Protein AF-A0A4R1BKF0-F1 (afdb_monomer)

Mean predicted aligned error: 9.78 Å

Organism: NCBI:txid2502780

Foldseek 3Di:
DDDDDDDDDDDDPVPVVPDDDDDDPPPPDDLVNQPLLVLLVVLLVVLLVLLVPDDPPCSVPLSVQLNVLSVLLNVLCVVLVPDPALVSVLVSLVSSVVSLVSNLVSLVVCVVVVSDDPVVSVVSVVSSVVSVVSSVVVSVVSVVVNVVVD

Radius of gyration: 23.96 Å; Cα contacts (8 Å, |Δi|>4): 121; chains: 1; bounding box: 62×72×43 Å

Structure (mmCIF, N/CA/C/O backbone):
data_AF-A0A4R1BKF0-F1
#
_entry.id   AF-A0A4R1BKF0-F1
#
loop_
_atom_site.group_PDB
_atom_site.id
_atom_site.type_symbol
_atom_site.label_atom_id
_atom_site.label_alt_id
_atom_site.label_comp_id
_atom_site.label_asym_id
_atom_site.label_entity_id
_atom_site.label_seq_id
_atom_site.pdbx_PDB_ins_code
_atom_site.Cartn_x
_atom_site.Cartn_y
_atom_site.Cartn_z
_atom_site.occupancy
_atom_site.B_iso_or_equiv
_atom_site.auth_seq_id
_atom_site.auth_comp_id
_atom_site.auth_asym_id
_atom_site.auth_atom_id
_atom_site.pdbx_PDB_model_num
ATOM 1 N N . MET A 1 1 ? -42.529 -64.478 13.778 1.00 38.88 1 MET A N 1
ATOM 2 C CA . MET A 1 1 ? -42.370 -63.490 12.685 1.00 38.88 1 MET A CA 1
ATOM 3 C C . MET A 1 1 ? -42.690 -62.120 13.276 1.00 38.88 1 MET A C 1
ATOM 5 O O . MET A 1 1 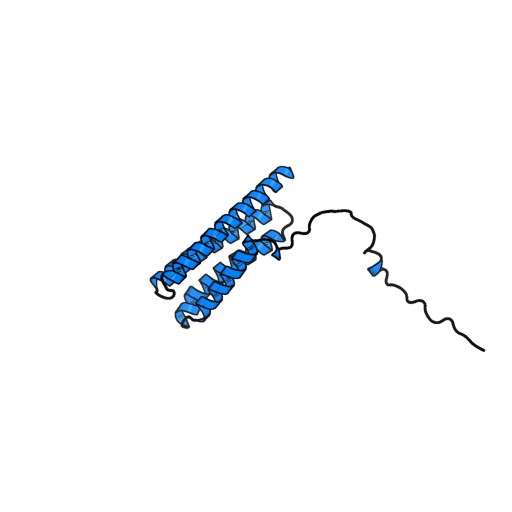? -43.849 -61.842 13.503 1.00 38.88 1 MET A O 1
ATOM 9 N N . GLY A 1 2 ? -41.762 -61.289 13.741 1.00 41.31 2 GLY A N 1
ATOM 10 C CA . GLY A 1 2 ? -40.445 -60.979 13.199 1.00 41.31 2 GLY A CA 1
ATOM 11 C C . GLY A 1 2 ? -40.517 -59.634 12.475 1.00 41.31 2 GLY A C 1
ATOM 12 O O . GLY A 1 2 ? -40.564 -59.639 11.253 1.00 41.31 2 GLY A O 1
ATOM 13 N N . LYS A 1 3 ? -40.553 -58.514 13.216 1.00 42.59 3 LYS A N 1
ATOM 14 C CA . LYS A 1 3 ? -40.114 -57.193 12.733 1.00 42.59 3 LYS A CA 1
ATOM 15 C C . LYS A 1 3 ? -39.468 -56.417 13.882 1.00 42.59 3 LYS A C 1
ATOM 17 O O . LYS A 1 3 ? -40.121 -55.988 14.825 1.00 42.59 3 LYS A O 1
ATOM 22 N N . THR A 1 4 ? -38.153 -56.333 13.783 1.00 40.44 4 THR A N 1
ATOM 23 C CA . THR A 1 4 ? -37.202 -55.663 14.663 1.00 40.44 4 THR A CA 1
ATOM 24 C C . THR A 1 4 ? -37.310 -54.145 14.483 1.00 40.44 4 THR A C 1
ATOM 26 O O . THR A 1 4 ? -37.294 -53.668 13.350 1.00 40.44 4 THR A O 1
ATOM 29 N N . LEU A 1 5 ? -37.391 -53.383 15.581 1.00 39.56 5 LEU A N 1
ATOM 30 C CA . LEU A 1 5 ? -37.137 -51.938 15.577 1.00 39.56 5 LEU A CA 1
ATOM 31 C C . LEU A 1 5 ? -35.664 -51.708 15.200 1.00 39.56 5 LEU A C 1
ATOM 33 O O . LEU A 1 5 ? -34.771 -52.056 15.971 1.00 39.56 5 LEU A O 1
ATOM 37 N N . GLN A 1 6 ? -35.403 -51.117 14.034 1.00 42.84 6 GLN A N 1
ATOM 38 C CA . GLN A 1 6 ? -34.079 -50.619 13.662 1.00 42.84 6 GLN A CA 1
ATOM 39 C C . GLN A 1 6 ? -34.011 -49.093 13.824 1.00 42.84 6 GLN A C 1
ATOM 41 O O . GLN A 1 6 ? -34.701 -48.340 13.148 1.00 42.84 6 GLN A O 1
ATOM 46 N N . SER A 1 7 ? -33.160 -48.701 14.777 1.00 38.22 7 SER A N 1
ATOM 47 C CA . SER A 1 7 ? -32.356 -47.475 14.884 1.00 38.22 7 SER A CA 1
ATOM 48 C C . SER A 1 7 ? -33.004 -46.115 14.581 1.00 38.22 7 SER A C 1
ATOM 50 O O . SER A 1 7 ? -32.929 -45.600 13.467 1.00 38.22 7 SER A O 1
ATOM 52 N N . MET A 1 8 ? -33.448 -45.434 15.642 1.00 35.38 8 MET A N 1
ATOM 53 C CA . MET A 1 8 ? -33.380 -43.973 15.707 1.00 35.38 8 MET A CA 1
ATOM 54 C C . MET A 1 8 ? -31.906 -43.557 15.822 1.00 35.38 8 MET A C 1
ATOM 56 O O . MET A 1 8 ? -31.235 -43.875 16.807 1.00 35.38 8 MET A O 1
ATOM 60 N N . GLY A 1 9 ? -31.388 -42.884 14.795 1.00 41.16 9 GLY A N 1
ATOM 61 C CA . GLY A 1 9 ? -30.050 -42.304 14.810 1.00 41.16 9 GLY A CA 1
ATOM 62 C C . GLY A 1 9 ? -29.915 -41.287 15.944 1.00 41.16 9 GLY A C 1
ATOM 63 O O . GLY A 1 9 ? -30.704 -40.351 16.053 1.00 41.16 9 GLY A O 1
ATOM 64 N N . LYS A 1 10 ? -28.911 -41.479 16.802 1.00 51.56 10 LYS A N 1
ATOM 65 C CA . LYS A 1 10 ? -28.503 -40.501 17.813 1.00 51.56 10 LYS A CA 1
ATOM 66 C C . LYS A 1 10 ? -27.975 -39.262 17.090 1.00 51.56 10 LYS A C 1
ATOM 68 O O . LYS A 1 10 ? -26.898 -39.312 16.505 1.00 51.56 10 LYS A O 1
ATOM 73 N N . ILE A 1 11 ? -28.720 -38.162 17.134 1.00 55.34 11 ILE A N 1
ATOM 74 C CA . ILE A 1 11 ? -28.202 -36.850 16.734 1.00 55.34 11 ILE A CA 1
ATOM 75 C C . ILE A 1 11 ? -27.109 -36.478 17.754 1.00 55.34 11 ILE A C 1
ATOM 77 O O . ILE A 1 11 ? -27.389 -36.484 18.956 1.00 55.34 11 ILE A O 1
ATOM 81 N N . PRO A 1 12 ? -25.861 -36.208 17.335 1.00 44.78 12 PRO A N 1
ATOM 82 C CA . PRO A 1 12 ? -2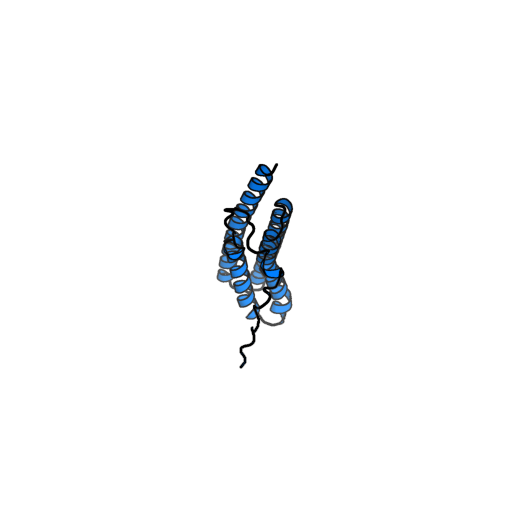4.801 -35.813 18.256 1.00 44.78 12 PRO A CA 1
ATOM 83 C C . PRO A 1 12 ? -25.165 -34.506 18.972 1.00 44.78 12 PRO A C 1
ATOM 85 O O . PRO A 1 12 ? -25.581 -33.544 18.327 1.00 44.78 12 PRO A O 1
ATOM 88 N N . TRP A 1 13 ? -24.937 -34.436 20.288 1.00 40.44 13 TRP A N 1
ATOM 89 C CA . TRP A 1 13 ? -25.144 -33.228 21.109 1.00 40.44 13 TRP A CA 1
ATOM 90 C C . TRP A 1 13 ? -24.385 -31.992 20.591 1.00 40.44 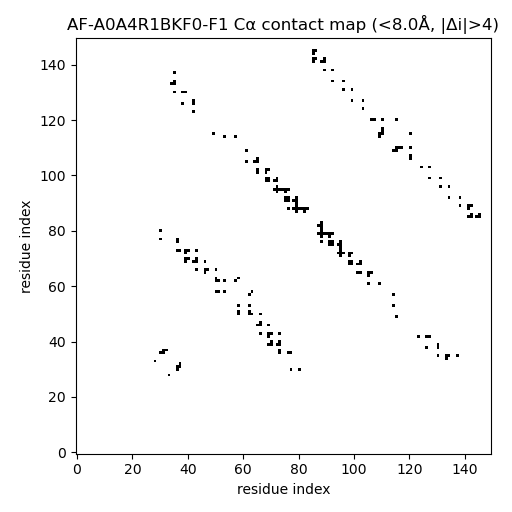13 TRP A C 1
ATOM 92 O O . TRP A 1 13 ? -24.735 -30.867 20.936 1.00 40.44 13 TRP A O 1
ATOM 102 N N . ILE A 1 14 ? -23.408 -32.182 19.698 1.00 44.25 14 ILE A N 1
ATOM 103 C CA . ILE A 1 14 ? -22.678 -31.100 19.030 1.00 44.25 14 ILE A CA 1
ATOM 104 C C . ILE A 1 14 ? -23.563 -30.256 18.088 1.00 44.25 14 ILE A C 1
ATOM 106 O O . ILE A 1 14 ? -23.199 -29.131 17.767 1.00 44.25 14 ILE A O 1
ATOM 110 N N . PHE A 1 15 ? -24.745 -30.745 17.690 1.00 43.97 15 PHE A N 1
ATOM 111 C CA . PHE A 1 15 ? -25.682 -30.010 16.826 1.00 43.97 15 PHE A CA 1
ATOM 112 C C . PHE A 1 15 ? -26.782 -29.242 17.583 1.00 43.97 15 PHE A C 1
ATOM 114 O O . PHE A 1 15 ? -27.543 -28.505 16.957 1.00 43.97 15 PHE A O 1
ATOM 121 N N . LEU A 1 16 ? -26.862 -29.349 18.917 1.00 37.38 16 LEU A N 1
ATOM 122 C CA . LEU A 1 16 ? -27.892 -28.662 19.718 1.00 37.38 16 LEU A CA 1
ATOM 123 C C . LEU A 1 16 ? -27.477 -27.250 20.189 1.00 37.38 16 LEU A C 1
ATOM 125 O O . LEU A 1 16 ? -28.281 -26.543 20.787 1.00 37.38 16 LEU A O 1
ATOM 129 N N . LEU A 1 17 ? -26.257 -26.797 19.879 1.00 36.97 17 LEU A N 1
ATOM 130 C CA . LEU A 1 17 ? -25.787 -25.435 20.190 1.00 36.97 17 LEU A CA 1
ATOM 131 C C . LEU A 1 17 ? -25.965 -24.428 19.041 1.00 36.97 17 LEU A C 1
ATOM 133 O O . LEU A 1 17 ? -25.643 -23.258 19.203 1.00 36.97 17 LEU A O 1
ATOM 137 N N . ALA A 1 18 ? -26.525 -24.840 17.900 1.00 41.09 18 ALA A N 1
ATOM 138 C CA . ALA A 1 18 ? -26.771 -23.941 16.766 1.00 41.09 18 ALA A CA 1
ATOM 139 C C . ALA A 1 18 ? -28.155 -23.255 16.796 1.00 41.09 18 ALA A C 1
ATOM 141 O O . ALA A 1 18 ? -28.548 -22.617 15.820 1.00 41.09 18 ALA A O 1
ATOM 142 N N . LYS A 1 19 ? -28.938 -23.402 17.875 1.00 44.69 19 LYS A N 1
ATOM 143 C CA . LYS A 1 19 ? -30.311 -22.871 17.917 1.00 44.69 19 LYS A CA 1
ATOM 144 C C . LYS A 1 19 ? -30.770 -22.422 19.306 1.00 44.69 19 LYS A C 1
ATOM 146 O O . LYS A 1 19 ? -31.848 -22.791 19.754 1.00 44.69 19 LYS A O 1
ATOM 151 N N . ILE A 1 20 ? -29.970 -21.594 19.973 1.00 38.28 20 ILE A N 1
ATOM 152 C CA . ILE A 1 20 ? -30.436 -20.710 21.053 1.00 38.28 20 ILE A CA 1
ATOM 153 C C . ILE A 1 20 ? -29.811 -19.341 20.783 1.00 38.28 20 ILE A C 1
ATOM 155 O O . ILE A 1 20 ? -28.628 -19.244 20.480 1.00 38.28 20 ILE A O 1
ATOM 159 N N . GLY A 1 21 ? -30.662 -18.320 20.738 1.00 38.16 21 GLY A N 1
ATOM 160 C CA . GLY A 1 21 ? -30.428 -17.108 19.969 1.00 38.16 21 GLY A CA 1
ATOM 161 C C . GLY A 1 21 ? -29.337 -16.173 20.479 1.00 38.16 21 GLY A C 1
ATOM 162 O O . GLY A 1 21 ? -29.070 -16.071 21.671 1.00 38.16 21 GLY A O 1
ATOM 163 N N . SER A 1 22 ? -28.869 -15.344 19.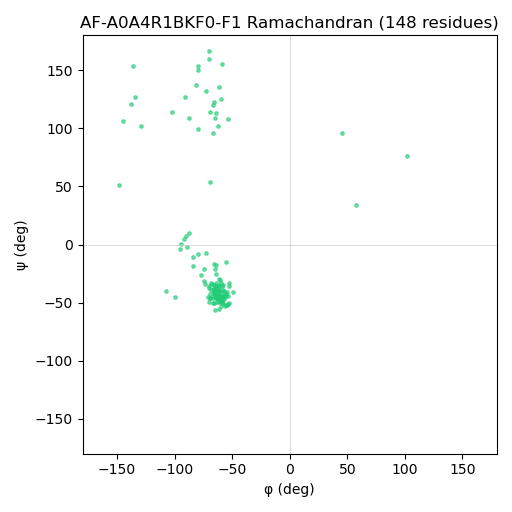555 1.00 36.03 22 SER A N 1
ATOM 164 C CA . SE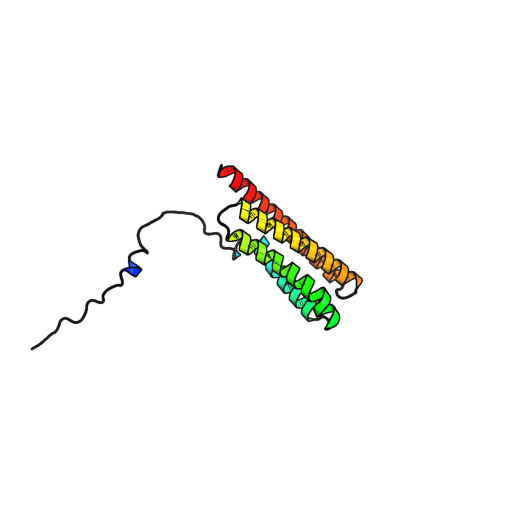R A 1 22 ? -28.781 -13.911 19.799 1.00 36.03 22 SER A CA 1
ATOM 165 C C . SER A 1 22 ? -29.250 -13.169 18.548 1.00 36.03 22 SER A C 1
ATOM 167 O O . SER A 1 22 ? -28.771 -13.362 17.433 1.00 36.03 22 SER A O 1
ATOM 169 N N . GLN A 1 23 ? -30.282 -12.356 18.748 1.00 43.25 23 GLN A N 1
ATOM 170 C CA . GLN A 1 23 ? -30.614 -11.242 17.881 1.00 43.25 23 GLN A CA 1
ATOM 171 C C . GLN A 1 23 ? -29.441 -10.262 17.935 1.00 43.25 23 GLN A C 1
ATOM 173 O O . GLN A 1 23 ? -29.334 -9.497 18.886 1.00 43.25 23 GLN A O 1
ATOM 178 N N . GLU A 1 24 ? -28.586 -10.265 16.920 1.00 41.72 24 GLU A N 1
ATOM 179 C CA . GLU A 1 24 ? -27.796 -9.089 16.579 1.00 41.72 24 GLU A CA 1
ATOM 180 C C . GLU A 1 24 ? -27.964 -8.829 15.084 1.00 41.72 24 GLU A C 1
ATOM 182 O O . GLU A 1 24 ? -27.353 -9.481 14.243 1.00 41.72 24 GLU A O 1
ATOM 187 N N . ASN A 1 25 ? -28.796 -7.841 14.744 1.00 40.28 25 ASN A N 1
ATOM 188 C CA . ASN A 1 25 ? -28.780 -7.180 13.436 1.00 40.28 25 ASN A CA 1
ATOM 189 C C . ASN A 1 25 ? -27.493 -6.340 13.291 1.00 40.28 25 ASN A C 1
ATOM 191 O O . ASN A 1 25 ? -27.534 -5.138 13.032 1.00 40.28 25 ASN A O 1
ATOM 195 N N . GLY A 1 26 ? -26.334 -6.959 13.506 1.00 41.78 26 GLY A N 1
ATOM 196 C CA . GLY A 1 26 ? -25.048 -6.422 13.108 1.00 41.78 26 GLY A CA 1
ATOM 197 C C . GLY A 1 26 ? -24.805 -6.876 11.683 1.00 41.78 26 GLY A C 1
ATOM 198 O O . GLY A 1 26 ? -24.593 -8.060 11.448 1.00 41.78 26 GLY A O 1
ATOM 199 N N . THR A 1 27 ? -24.865 -5.965 10.713 1.00 43.66 27 THR A N 1
ATOM 200 C CA . THR A 1 27 ? -24.379 -6.254 9.362 1.00 43.66 27 THR A CA 1
ATOM 201 C C . THR A 1 27 ? -22.943 -6.753 9.507 1.00 43.66 27 THR A C 1
ATOM 203 O O . THR A 1 27 ? -22.065 -5.984 9.902 1.00 43.66 27 THR A O 1
ATOM 206 N N . MET A 1 28 ? -22.716 -8.048 9.285 1.00 47.91 28 MET A N 1
ATOM 207 C CA . MET A 1 28 ? -21.375 -8.609 9.242 1.00 47.91 28 MET A CA 1
ATOM 208 C C . MET A 1 28 ? -20.712 -8.003 8.012 1.00 47.91 28 MET A C 1
ATOM 210 O O . MET A 1 28 ? -20.968 -8.431 6.895 1.00 47.91 28 MET A O 1
ATOM 214 N N . TYR A 1 29 ? -19.954 -6.927 8.212 1.00 58.62 29 TYR A N 1
ATOM 215 C CA . TYR A 1 29 ? -19.103 -6.390 7.165 1.00 58.62 29 TYR A CA 1
ATOM 216 C C . TYR A 1 29 ? -18.036 -7.455 6.920 1.00 58.62 29 TYR A C 1
ATOM 218 O O . TYR A 1 29 ? -17.328 -7.855 7.853 1.00 58.62 29 TYR A O 1
ATOM 226 N N . PHE A 1 30 ? -17.953 -7.974 5.704 1.00 85.06 30 PHE A N 1
ATOM 227 C CA . PHE A 1 30 ? -16.857 -8.856 5.343 1.00 85.06 30 PHE A CA 1
ATOM 228 C C . PHE A 1 30 ? -15.635 -7.987 5.038 1.00 85.06 30 PHE A C 1
ATOM 230 O O . PHE A 1 30 ? -15.769 -6.835 4.621 1.00 85.06 30 PHE A O 1
ATOM 237 N N . LEU A 1 31 ? -14.426 -8.504 5.282 1.00 90.50 31 LEU A N 1
ATOM 238 C CA . LEU A 1 31 ? -13.189 -7.807 4.902 1.00 90.50 31 LEU A CA 1
ATOM 239 C C . LEU A 1 31 ? -13.221 -7.426 3.413 1.00 90.50 31 LEU A C 1
ATOM 241 O O . LEU A 1 31 ? -12.790 -6.337 3.041 1.00 90.50 31 LEU A O 1
ATOM 245 N N . ASP A 1 32 ? -13.818 -8.294 2.600 1.00 89.06 32 ASP A N 1
ATOM 246 C CA . ASP A 1 32 ? -13.990 -8.099 1.168 1.00 89.06 32 ASP A CA 1
ATOM 247 C C . ASP A 1 32 ? -14.887 -6.908 0.822 1.00 89.06 32 ASP A C 1
ATOM 249 O O . ASP A 1 32 ? -14.774 -6.402 -0.281 1.00 89.06 32 ASP A O 1
ATOM 253 N N . ASP A 1 33 ? -15.707 -6.382 1.737 1.00 91.75 33 ASP A N 1
ATOM 254 C CA . ASP A 1 33 ? -16.503 -5.166 1.504 1.00 91.75 33 ASP A CA 1
ATOM 255 C C . ASP A 1 33 ? -15.703 -3.876 1.763 1.00 91.75 33 ASP A C 1
ATOM 257 O O . ASP A 1 33 ? -16.160 -2.760 1.482 1.00 91.75 33 ASP A O 1
ATOM 261 N N . LEU A 1 34 ? -14.510 -3.989 2.354 1.00 95.19 34 LEU A N 1
ATOM 262 C CA . LEU A 1 34 ? -13.693 -2.840 2.706 1.00 95.19 34 LEU A CA 1
ATOM 263 C C . LEU A 1 34 ? -12.955 -2.325 1.464 1.00 95.19 34 LEU A C 1
ATOM 265 O O . LEU A 1 34 ? -11.888 -2.807 1.105 1.00 95.19 34 LEU A O 1
ATOM 269 N N . GLU A 1 35 ? -13.488 -1.273 0.845 1.00 96.62 35 GLU A N 1
ATOM 270 C CA . GLU A 1 35 ? -12.938 -0.676 -0.385 1.00 96.62 35 GLU A CA 1
ATOM 271 C C . GLU A 1 35 ? -11.422 -0.390 -0.317 1.00 96.62 35 GLU A C 1
ATOM 273 O O . GLU A 1 35 ? -10.693 -0.667 -1.264 1.00 96.62 35 GLU A O 1
ATOM 278 N N . VAL A 1 36 ? -10.908 0.117 0.815 1.00 98.31 36 VAL A N 1
ATOM 279 C CA . VAL A 1 36 ? -9.458 0.358 0.966 1.00 98.31 36 VAL A CA 1
ATOM 280 C C . VAL A 1 36 ? -8.637 -0.936 0.915 1.00 98.31 36 VAL A C 1
ATOM 282 O O . VAL A 1 36 ? -7.521 -0.922 0.403 1.00 98.31 36 VAL A O 1
ATOM 285 N N . TYR A 1 37 ? -9.182 -2.048 1.412 1.00 98.56 37 TYR A N 1
ATOM 286 C CA . TYR A 1 37 ? -8.543 -3.359 1.332 1.00 98.56 37 TYR A CA 1
ATOM 287 C C . TYR A 1 37 ? -8.526 -3.869 -0.112 1.00 98.56 37 TYR A C 1
ATOM 289 O O . TYR A 1 37 ? -7.467 -4.255 -0.598 1.00 98.56 37 TYR A O 1
ATOM 297 N N . GLN A 1 38 ? -9.653 -3.777 -0.827 1.00 98.31 38 GLN A N 1
ATOM 298 C CA . GLN A 1 38 ? -9.735 -4.167 -2.240 1.00 98.31 38 GLN A CA 1
ATOM 299 C C . GLN A 1 38 ? -8.739 -3.387 -3.114 1.00 98.31 38 GLN A C 1
ATOM 301 O O . GLN A 1 38 ? -8.037 -3.971 -3.938 1.00 98.31 38 GLN A O 1
ATOM 306 N N . LEU A 1 39 ? -8.649 -2.067 -2.918 1.00 98.69 39 LEU A N 1
ATOM 307 C CA . LEU A 1 39 ? -7.698 -1.224 -3.646 1.00 98.69 39 LEU A CA 1
ATOM 308 C C . LEU A 1 39 ? -6.248 -1.603 -3.330 1.00 98.69 39 LEU A C 1
ATOM 310 O O . LEU A 1 39 ? -5.428 -1.661 -4.241 1.00 98.69 39 LEU A O 1
ATOM 314 N N . ALA A 1 40 ? -5.938 -1.889 -2.062 1.00 98.75 40 ALA A N 1
ATOM 315 C CA . ALA A 1 40 ? -4.606 -2.326 -1.658 1.00 98.75 40 ALA A CA 1
ATOM 316 C C . ALA A 1 40 ? -4.228 -3.690 -2.262 1.00 98.75 40 ALA A C 1
ATOM 318 O O . ALA A 1 40 ? -3.109 -3.827 -2.742 1.00 98.75 40 ALA A O 1
ATOM 319 N N . GLN A 1 41 ? -5.160 -4.651 -2.309 1.00 98.50 41 GLN A N 1
ATOM 320 C CA . GLN A 1 41 ? -4.957 -5.947 -2.976 1.00 98.50 41 GLN A CA 1
ATOM 321 C C . GLN A 1 41 ? -4.717 -5.774 -4.478 1.00 98.50 41 GLN A C 1
ATOM 323 O O . GLN A 1 41 ? -3.783 -6.328 -5.041 1.00 98.50 41 GLN A O 1
ATOM 328 N N . LYS A 1 42 ? -5.527 -4.953 -5.152 1.00 98.69 42 LYS A N 1
ATOM 329 C CA . LYS A 1 42 ? -5.328 -4.697 -6.583 1.00 98.69 42 LYS A CA 1
ATOM 330 C C . LYS A 1 42 ? -3.969 -4.046 -6.861 1.00 98.69 42 LYS A C 1
ATOM 332 O O . LYS A 1 42 ? -3.316 -4.378 -7.848 1.00 98.69 42 LYS A O 1
ATOM 337 N N . PHE A 1 43 ? -3.550 -3.119 -6.001 1.00 98.88 43 PHE A N 1
ATOM 338 C CA . PHE A 1 43 ? -2.244 -2.476 -6.103 1.00 98.88 43 PHE A CA 1
ATOM 339 C C . PHE A 1 43 ? -1.099 -3.480 -5.923 1.00 98.88 43 PHE A C 1
ATOM 341 O O . PHE A 1 43 ? -0.142 -3.436 -6.694 1.00 98.88 43 PHE A O 1
ATOM 348 N N . SER A 1 44 ? -1.191 -4.398 -4.955 1.00 98.75 44 SER A N 1
ATOM 349 C CA . SER A 1 44 ? -0.148 -5.403 -4.731 1.00 98.75 44 SER A CA 1
ATOM 350 C C . SER A 1 44 ? -0.003 -6.369 -5.910 1.00 98.75 44 SER A C 1
ATOM 352 O O . SER A 1 44 ? 1.115 -6.560 -6.387 1.00 98.75 44 SER A O 1
ATOM 354 N N . GLU A 1 45 ? -1.110 -6.856 -6.479 1.00 98.75 45 GLU A N 1
ATOM 355 C CA . GLU A 1 45 ? -1.087 -7.687 -7.697 1.00 98.75 45 GLU A CA 1
ATOM 356 C C . GLU A 1 45 ? -0.446 -6.948 -8.880 1.00 98.75 45 GLU A C 1
ATOM 358 O O . GLU A 1 45 ? 0.424 -7.475 -9.575 1.00 98.75 45 GLU A O 1
ATOM 363 N N . ARG A 1 46 ? -0.797 -5.670 -9.076 1.00 98.75 46 ARG A N 1
ATOM 364 C CA . ARG A 1 46 ? -0.198 -4.853 -10.140 1.00 98.75 46 ARG A CA 1
ATOM 365 C C . ARG A 1 46 ? 1.313 -4.685 -9.950 1.00 98.75 46 ARG A C 1
ATOM 367 O O . ARG A 1 46 ? 2.068 -4.726 -10.922 1.00 98.75 46 ARG A O 1
ATOM 374 N N . ILE A 1 47 ? 1.768 -4.475 -8.714 1.00 98.88 47 ILE A N 1
ATOM 375 C CA . ILE A 1 47 ? 3.198 -4.398 -8.390 1.00 98.88 47 ILE A CA 1
ATOM 376 C C . ILE A 1 47 ? 3.894 -5.727 -8.687 1.00 98.88 47 ILE A C 1
ATOM 378 O O . ILE A 1 47 ? 4.956 -5.711 -9.315 1.00 98.88 47 ILE A O 1
ATOM 382 N N . TRP A 1 48 ? 3.290 -6.850 -8.292 1.00 98.75 48 TRP A N 1
ATOM 383 C CA . TRP A 1 48 ? 3.807 -8.187 -8.567 1.00 98.75 48 TRP A CA 1
ATOM 384 C C . TRP A 1 48 ? 4.022 -8.402 -10.067 1.00 98.75 48 TRP A C 1
ATOM 386 O O . TRP A 1 48 ? 5.131 -8.717 -10.499 1.00 98.75 48 TRP A O 1
ATOM 396 N N . GLU A 1 49 ? 2.997 -8.135 -10.880 1.00 98.75 49 GLU A N 1
ATOM 397 C CA . GLU A 1 49 ? 3.063 -8.271 -12.339 1.00 98.75 49 GLU A CA 1
ATOM 398 C C . GLU A 1 49 ? 4.166 -7.408 -12.966 1.00 98.75 49 GLU A C 1
ATOM 400 O O . GLU A 1 49 ? 4.819 -7.827 -13.923 1.00 98.75 49 GLU A O 1
ATOM 405 N N . ILE A 1 50 ? 4.375 -6.186 -12.463 1.00 98.69 50 ILE A N 1
ATOM 406 C CA . ILE A 1 50 ? 5.437 -5.289 -12.940 1.00 98.69 50 ILE A CA 1
ATOM 407 C C . ILE A 1 50 ? 6.812 -5.859 -12.602 1.00 98.69 50 ILE A C 1
ATOM 409 O O . ILE A 1 50 ? 7.675 -5.946 -13.478 1.00 98.69 50 ILE A O 1
ATOM 413 N N . VAL A 1 51 ? 7.015 -6.241 -11.342 1.00 98.75 51 VAL A N 1
ATOM 414 C CA . VAL A 1 51 ? 8.295 -6.744 -10.838 1.00 98.75 51 VAL A CA 1
ATOM 415 C C . VAL A 1 51 ? 8.663 -8.075 -11.484 1.00 98.75 51 VAL A C 1
ATOM 417 O O . VAL A 1 51 ? 9.842 -8.312 -11.757 1.00 98.75 51 VAL A O 1
ATOM 420 N N . ASP A 1 52 ? 7.686 -8.930 -11.785 1.00 98.44 52 ASP A N 1
ATOM 421 C CA . ASP A 1 52 ? 7.954 -10.225 -12.401 1.00 98.44 52 ASP A CA 1
ATOM 422 C C . ASP A 1 52 ? 8.542 -10.107 -13.821 1.00 98.44 52 ASP A C 1
ATOM 424 O O . ASP A 1 52 ? 9.284 -10.980 -14.275 1.00 98.44 52 ASP A O 1
ATOM 428 N N . ARG A 1 53 ? 8.347 -8.971 -14.496 1.00 97.88 53 ARG A N 1
ATOM 429 C CA . ARG A 1 53 ? 8.970 -8.698 -15.802 1.00 97.88 53 ARG A CA 1
ATOM 430 C C . ARG A 1 53 ? 10.426 -8.236 -15.716 1.00 97.88 53 ARG A C 1
ATOM 432 O O . ARG A 1 53 ? 11.068 -8.067 -16.749 1.00 97.88 53 ARG A O 1
ATOM 439 N N . TRP A 1 54 ? 10.950 -7.965 -14.522 1.00 98.44 54 TRP A N 1
ATOM 440 C CA . TRP A 1 54 ? 12.297 -7.415 -14.370 1.00 98.44 54 TRP A CA 1
ATOM 441 C C . TRP A 1 54 ? 13.386 -8.481 -14.501 1.00 98.44 54 TRP A C 1
ATOM 443 O O . TRP A 1 54 ? 13.206 -9.643 -14.140 1.00 98.44 54 TRP A O 1
ATOM 453 N N . GLU A 1 55 ? 14.573 -8.045 -14.919 1.00 98.12 55 GLU A N 1
ATOM 454 C CA . GLU A 1 55 ? 15.792 -8.852 -14.861 1.00 98.12 55 GLU A CA 1
ATOM 455 C C . GLU A 1 55 ? 16.125 -9.293 -13.429 1.00 98.12 55 GLU A C 1
ATOM 457 O O . GLU A 1 55 ? 15.785 -8.624 -12.448 1.00 98.12 55 GLU A O 1
ATOM 462 N N . SER A 1 56 ? 16.869 -10.394 -13.303 1.00 98.31 56 SER A N 1
ATOM 463 C CA . SER A 1 56 ? 17.132 -11.043 -12.009 1.00 98.31 56 SER A CA 1
ATOM 464 C C . SER A 1 56 ? 17.684 -10.084 -10.945 1.00 98.31 56 SER A C 1
ATOM 466 O O . SER A 1 56 ? 17.152 -10.005 -9.840 1.00 98.31 56 SER A O 1
ATOM 468 N N . PHE A 1 57 ? 18.730 -9.308 -11.251 1.00 98.44 57 PHE A N 1
ATOM 469 C CA . PHE A 1 57 ? 19.350 -8.423 -10.257 1.00 98.44 57 PHE A CA 1
ATOM 470 C C . PHE A 1 57 ? 18.393 -7.346 -9.695 1.00 98.44 57 PHE A C 1
ATOM 472 O O . PHE A 1 57 ? 18.227 -7.286 -8.473 1.00 98.44 57 PHE A O 1
ATOM 479 N N . PRO A 1 58 ? 17.735 -6.495 -10.511 1.00 98.31 58 PRO A N 1
ATOM 480 C CA . PRO A 1 58 ? 16.767 -5.534 -9.987 1.00 98.31 58 PRO A CA 1
ATOM 481 C C . PRO A 1 58 ? 15.540 -6.202 -9.353 1.00 98.31 58 PRO A C 1
ATOM 483 O O . PRO A 1 58 ? 15.078 -5.692 -8.328 1.00 98.31 58 PRO A O 1
ATOM 486 N N . LYS A 1 59 ? 15.060 -7.339 -9.889 1.00 98.56 59 LYS A N 1
ATOM 487 C CA . LYS A 1 59 ? 13.953 -8.120 -9.309 1.00 98.56 59 LYS A CA 1
ATOM 488 C C . LYS A 1 59 ? 14.260 -8.510 -7.860 1.00 98.56 59 LYS A C 1
ATOM 490 O O . LYS A 1 59 ? 13.516 -8.147 -6.956 1.00 98.56 59 LYS A O 1
ATOM 495 N N . TRP A 1 60 ? 15.409 -9.133 -7.604 1.00 98.06 60 TRP A N 1
ATOM 496 C CA . TRP A 1 60 ? 15.764 -9.612 -6.260 1.00 98.06 60 TRP A CA 1
ATOM 497 C C . TRP A 1 60 ? 16.166 -8.516 -5.269 1.00 98.06 60 TRP A C 1
ATOM 499 O O . TRP A 1 60 ? 16.137 -8.745 -4.060 1.00 98.06 60 TRP A O 1
ATOM 509 N N . ARG A 1 61 ? 16.585 -7.338 -5.745 1.00 98.00 61 ARG A N 1
ATOM 510 C CA . ARG A 1 61 ? 17.071 -6.254 -4.872 1.00 98.00 61 ARG A CA 1
ATOM 511 C C . ARG A 1 61 ? 16.035 -5.176 -4.596 1.00 98.00 61 ARG A C 1
ATOM 513 O O . ARG A 1 61 ? 15.954 -4.699 -3.471 1.00 98.00 61 ARG A O 1
ATOM 520 N N . ILE A 1 62 ? 15.334 -4.725 -5.628 1.00 98.38 62 ILE A N 1
ATOM 521 C CA . ILE A 1 62 ? 14.342 -3.646 -5.534 1.00 98.38 62 ILE A CA 1
ATOM 522 C C . ILE A 1 62 ? 12.939 -4.209 -5.659 1.00 98.38 62 ILE A C 1
ATOM 524 O O . ILE A 1 62 ? 12.059 -3.772 -4.929 1.00 98.38 62 ILE A O 1
ATOM 528 N N . GLY A 1 63 ? 12.754 -5.175 -6.556 1.00 98.69 63 GLY A N 1
ATOM 529 C CA . GLY A 1 63 ? 11.461 -5.795 -6.800 1.00 98.69 63 GLY A CA 1
ATOM 530 C C . GLY A 1 63 ? 10.912 -6.483 -5.557 1.00 98.69 63 GLY A C 1
ATOM 531 O O . GLY A 1 63 ? 9.789 -6.193 -5.168 1.00 98.69 63 GLY A O 1
ATOM 532 N N . SER A 1 64 ? 11.725 -7.298 -4.882 1.00 98.62 64 SER A N 1
ATOM 533 C CA . SER A 1 64 ? 11.369 -7.955 -3.614 1.00 98.62 64 SER A CA 1
ATOM 534 C C . SER A 1 64 ? 10.900 -6.953 -2.559 1.00 98.62 64 SER A C 1
ATOM 536 O O . SER A 1 64 ? 9.793 -7.063 -2.054 1.00 98.62 64 SER A O 1
ATOM 538 N N . GLN A 1 65 ? 11.690 -5.909 -2.308 1.00 98.81 65 GLN A N 1
ATOM 539 C CA . GLN A 1 65 ? 11.376 -4.879 -1.316 1.00 98.81 65 GLN A CA 1
ATOM 540 C C . GLN A 1 65 ? 10.118 -4.070 -1.667 1.00 98.81 65 GLN A C 1
ATOM 542 O O . GLN A 1 65 ? 9.361 -3.678 -0.783 1.00 98.81 65 GLN A O 1
ATOM 547 N N . LEU A 1 66 ? 9.896 -3.795 -2.955 1.00 98.88 66 LEU A N 1
ATOM 548 C CA . LEU A 1 66 ? 8.690 -3.118 -3.427 1.00 98.88 66 LEU A CA 1
ATOM 549 C C . LEU A 1 66 ? 7.451 -4.012 -3.279 1.00 98.88 66 LEU A C 1
ATOM 551 O O . LEU A 1 66 ? 6.413 -3.527 -2.842 1.00 98.88 66 LEU A O 1
ATOM 555 N N . THR A 1 67 ? 7.581 -5.293 -3.618 1.00 98.88 67 THR A N 1
ATOM 556 C CA . THR A 1 67 ? 6.505 -6.291 -3.538 1.00 98.88 67 THR A CA 1
ATOM 557 C C . THR A 1 67 ? 6.103 -6.529 -2.084 1.00 98.88 67 THR A C 1
ATOM 559 O O . THR A 1 67 ? 4.942 -6.347 -1.740 1.00 98.88 67 THR A O 1
ATOM 562 N N . GLU A 1 68 ? 7.076 -6.778 -1.201 1.00 98.88 68 GLU A N 1
ATOM 563 C CA . GLU A 1 68 ? 6.856 -6.936 0.245 1.00 98.88 68 GLU A CA 1
ATOM 564 C C . GLU A 1 68 ? 6.152 -5.713 0.852 1.00 98.88 68 GLU A C 1
ATOM 566 O O . GLU A 1 68 ? 5.195 -5.848 1.617 1.00 98.88 68 GLU A O 1
ATOM 571 N N . ALA A 1 69 ? 6.592 -4.502 0.490 1.00 98.88 69 ALA A N 1
ATOM 572 C CA . ALA A 1 69 ? 5.956 -3.276 0.957 1.00 98.88 69 ALA A CA 1
ATOM 573 C C . ALA A 1 69 ? 4.516 -3.133 0.431 1.00 98.88 69 ALA A C 1
ATOM 575 O O . ALA A 1 69 ? 3.656 -2.653 1.170 1.00 98.88 69 ALA A O 1
ATOM 576 N N . ALA A 1 70 ? 4.237 -3.539 -0.811 1.00 98.88 70 ALA A N 1
ATOM 577 C CA . ALA A 1 70 ? 2.902 -3.464 -1.400 1.00 98.88 70 ALA A CA 1
ATOM 578 C C . ALA A 1 70 ? 1.936 -4.467 -0.745 1.00 98.88 70 ALA A C 1
ATOM 580 O O . ALA A 1 70 ? 0.879 -4.055 -0.262 1.00 98.88 70 ALA A O 1
ATOM 581 N N . ASP A 1 71 ? 2.338 -5.736 -0.624 1.00 98.88 71 ASP A N 1
ATOM 582 C CA . ASP A 1 71 ? 1.572 -6.803 0.045 1.00 98.88 71 ASP A CA 1
ATOM 583 C C . ASP A 1 71 ? 1.274 -6.459 1.510 1.00 98.88 71 ASP A C 1
ATOM 585 O O . ASP A 1 71 ? 0.209 -6.757 2.061 1.00 98.88 71 ASP A O 1
ATOM 589 N N . SER A 1 72 ? 2.219 -5.782 2.165 1.00 98.88 72 SER A N 1
ATOM 590 C CA . SER A 1 72 ? 2.085 -5.359 3.555 1.00 98.88 72 SER A CA 1
ATOM 591 C C . SER A 1 72 ? 0.948 -4.350 3.768 1.00 98.88 72 SER A C 1
ATOM 593 O O . SER A 1 72 ? 0.396 -4.286 4.869 1.00 98.88 72 SER A O 1
ATOM 595 N N . ILE A 1 73 ? 0.547 -3.575 2.752 1.00 98.88 73 ILE A N 1
ATOM 596 C CA . ILE A 1 73 ? -0.548 -2.600 2.885 1.00 98.88 73 ILE A CA 1
ATOM 597 C C . ILE A 1 73 ? -1.866 -3.332 3.160 1.00 98.88 73 ILE A C 1
ATOM 599 O O . ILE A 1 73 ? -2.517 -3.069 4.175 1.00 98.88 73 ILE A O 1
ATOM 603 N N . SER A 1 74 ? -2.256 -4.254 2.278 1.00 98.69 74 SER A N 1
ATOM 604 C CA . SER A 1 74 ? -3.496 -5.022 2.415 1.00 98.69 74 SER A CA 1
ATOM 605 C C . SER A 1 74 ? -3.425 -5.991 3.594 1.00 98.69 74 SER A C 1
ATOM 607 O O . SER A 1 74 ? -4.394 -6.087 4.350 1.00 98.69 74 SER A O 1
ATOM 609 N N . SER A 1 75 ? -2.268 -6.623 3.821 1.00 98.75 75 SER A N 1
ATOM 610 C CA . SER A 1 75 ? -2.044 -7.538 4.947 1.00 98.75 75 SER A CA 1
ATOM 611 C C . SER A 1 75 ? -2.257 -6.851 6.297 1.00 98.75 75 SER A C 1
ATOM 613 O O . SER A 1 75 ? -2.996 -7.359 7.140 1.00 98.75 75 SER A O 1
ATOM 615 N N . ASN A 1 76 ? -1.699 -5.650 6.492 1.00 98.88 76 ASN A N 1
ATOM 616 C CA . ASN A 1 76 ? -1.925 -4.882 7.717 1.00 98.88 76 ASN A CA 1
ATOM 617 C C . ASN A 1 76 ? -3.389 -4.44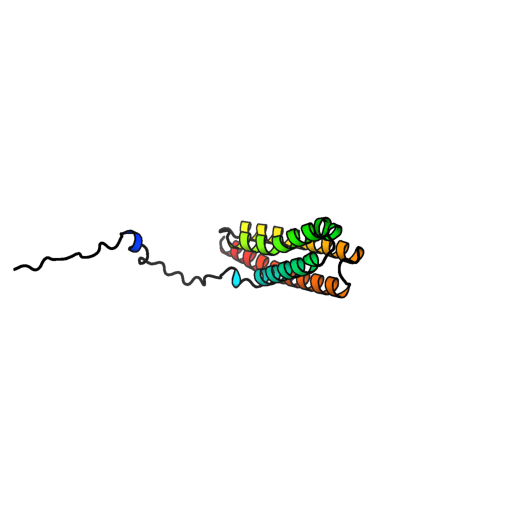4 7.861 1.00 98.88 76 ASN A C 1
ATOM 619 O O . ASN A 1 76 ? -3.924 -4.454 8.968 1.00 98.88 76 ASN A O 1
ATOM 623 N N . ILE A 1 77 ? -4.065 -4.062 6.772 1.00 98.62 77 ILE A N 1
ATOM 624 C CA . ILE A 1 77 ? -5.493 -3.711 6.828 1.00 98.62 77 ILE A CA 1
ATOM 625 C C . ILE A 1 77 ? -6.325 -4.924 7.265 1.00 98.62 77 ILE A C 1
ATOM 627 O O . ILE A 1 77 ? -7.157 -4.782 8.161 1.00 98.62 77 ILE A O 1
ATOM 631 N N . ALA A 1 78 ? -6.078 -6.100 6.684 1.00 98.25 78 ALA A N 1
ATOM 632 C CA . ALA A 1 78 ? -6.758 -7.349 7.015 1.00 98.25 78 ALA A CA 1
ATOM 633 C C . ALA A 1 78 ? -6.503 -7.776 8.468 1.00 98.25 78 ALA A C 1
ATOM 635 O O . ALA A 1 78 ? -7.440 -8.073 9.212 1.00 98.25 78 ALA A O 1
ATOM 636 N N . GLU A 1 79 ? -5.244 -7.735 8.906 1.00 97.88 79 GLU A N 1
ATOM 637 C CA . GLU A 1 79 ? -4.881 -8.068 10.282 1.00 97.88 79 GLU A CA 1
ATOM 638 C C . GLU A 1 79 ? -5.530 -7.103 11.276 1.00 97.88 79 GLU A C 1
ATOM 640 O O . GLU A 1 79 ? -6.111 -7.528 12.276 1.00 97.88 79 GLU A O 1
ATOM 645 N N . GLY A 1 80 ? -5.487 -5.804 10.973 1.00 97.38 80 GLY A N 1
ATOM 646 C CA . GLY A 1 80 ? -6.169 -4.770 11.735 1.00 97.38 80 GLY A CA 1
ATOM 647 C C . GLY A 1 80 ? -7.671 -5.002 11.810 1.00 97.38 80 GLY A C 1
ATOM 648 O O . GLY A 1 80 ? -8.236 -4.899 12.893 1.00 97.38 80 GLY A O 1
ATOM 649 N N . TYR A 1 81 ? -8.310 -5.350 10.693 1.00 95.62 81 TYR A N 1
ATOM 650 C CA . TYR A 1 81 ? -9.741 -5.639 10.615 1.00 95.62 81 TYR A CA 1
ATOM 651 C C . TYR A 1 81 ? -10.167 -6.762 11.570 1.00 95.62 81 TYR A C 1
ATOM 653 O O . TYR A 1 81 ? -11.185 -6.642 12.249 1.00 95.62 81 TYR A O 1
ATOM 661 N N . GLY A 1 82 ? -9.350 -7.812 11.691 1.00 93.81 82 GLY A N 1
ATOM 662 C CA . GLY A 1 82 ? -9.602 -8.941 12.589 1.00 93.81 82 GLY A CA 1
ATOM 663 C C . GLY A 1 82 ? -9.412 -8.643 14.083 1.00 93.81 82 GLY A C 1
ATOM 664 O O . GLY A 1 82 ? -9.713 -9.496 14.919 1.00 93.81 82 GLY A O 1
ATOM 665 N N . ARG A 1 83 ? -8.906 -7.461 14.471 1.00 95.12 83 ARG A N 1
ATOM 666 C CA . ARG A 1 83 ? -8.695 -7.119 15.889 1.00 95.12 83 ARG A CA 1
ATOM 667 C C . ARG A 1 83 ? -9.987 -6.641 16.548 1.00 95.12 83 ARG A C 1
ATOM 669 O O . ARG A 1 83 ? -10.682 -5.777 16.029 1.00 95.12 83 ARG A O 1
ATOM 676 N N . TYR A 1 84 ? -10.239 -7.097 17.775 1.00 90.56 84 TYR A N 1
ATOM 677 C CA . TYR A 1 84 ? -11.420 -6.697 18.551 1.00 90.56 84 TYR A CA 1
ATOM 678 C C . TYR A 1 84 ? -11.423 -5.204 18.931 1.00 90.56 84 TYR A C 1
ATOM 680 O O . TYR A 1 84 ? -12.429 -4.510 18.813 1.00 90.56 84 TYR A O 1
ATOM 688 N N . PHE A 1 85 ? -10.283 -4.672 19.383 1.00 93.94 85 PHE A N 1
ATOM 689 C CA . PHE A 1 85 ? -10.214 -3.302 19.894 1.00 93.94 85 PHE A CA 1
ATOM 690 C C . PHE A 1 85 ? -9.872 -2.290 18.801 1.00 93.94 85 PHE A C 1
ATOM 692 O O . PHE A 1 85 ? -8.800 -2.367 18.200 1.00 93.94 85 PHE A O 1
ATOM 699 N N . PHE A 1 86 ? -10.687 -1.237 18.656 1.00 95.44 86 PHE A N 1
ATOM 700 C CA . PHE A 1 86 ? -10.452 -0.159 17.681 1.00 95.44 86 PHE A CA 1
ATOM 701 C C . PHE A 1 86 ? -9.055 0.473 17.764 1.00 95.44 86 PHE A C 1
ATOM 703 O O . PHE A 1 86 ? -8.502 0.859 16.739 1.00 95.44 86 PHE A O 1
ATOM 710 N N . LYS A 1 87 ? -8.448 0.569 18.958 1.00 96.94 87 LYS A N 1
ATOM 711 C CA . LYS A 1 87 ? -7.066 1.067 19.104 1.00 96.94 87 LYS A CA 1
ATOM 712 C C . LYS A 1 87 ? -6.056 0.204 18.339 1.00 96.94 87 LYS A C 1
ATOM 714 O O . LYS A 1 87 ? -5.161 0.756 17.710 1.00 96.94 87 LYS A O 1
ATOM 719 N N . GLN A 1 88 ? -6.216 -1.119 18.381 1.00 97.38 88 GLN A N 1
ATOM 720 C CA . GLN A 1 88 ? -5.361 -2.050 17.644 1.00 97.38 88 GLN A CA 1
ATOM 721 C C . GLN A 1 88 ? -5.654 -1.967 16.146 1.00 97.38 88 GLN A C 1
ATOM 723 O O . GLN A 1 88 ? -4.719 -1.815 15.370 1.00 97.38 88 GLN A O 1
ATOM 728 N N . GLN A 1 89 ? -6.931 -1.946 15.742 1.00 97.62 89 GLN A N 1
ATOM 729 C CA . GLN A 1 89 ? -7.296 -1.776 14.327 1.00 97.62 89 GLN A CA 1
ATOM 730 C C . GLN A 1 89 ? -6.649 -0.515 13.720 1.00 97.62 89 GLN A C 1
ATOM 732 O O . GLN A 1 89 ? -6.080 -0.552 12.631 1.00 97.62 89 GLN A O 1
ATOM 737 N N . ILE A 1 90 ? -6.680 0.604 14.458 1.00 98.50 90 ILE A N 1
ATOM 738 C CA . ILE A 1 90 ? -6.035 1.860 14.053 1.00 98.50 90 ILE A CA 1
ATOM 739 C C . ILE A 1 90 ? -4.516 1.696 13.952 1.00 98.50 90 ILE A C 1
ATOM 741 O O . ILE A 1 90 ? -3.940 2.188 12.988 1.00 98.50 90 ILE A O 1
ATOM 745 N N . LEU A 1 91 ? -3.869 1.035 14.918 1.00 98.56 91 LEU A N 1
ATOM 746 C CA . LEU A 1 91 ? -2.421 0.806 14.899 1.00 98.56 91 LEU A CA 1
ATOM 747 C C . LEU A 1 91 ? -1.986 0.060 13.630 1.00 98.56 91 LEU A C 1
ATOM 749 O O . LEU A 1 91 ? -1.080 0.519 12.942 1.00 98.56 91 LEU A O 1
ATOM 753 N N . PHE A 1 92 ? -2.691 -1.008 13.260 1.00 98.69 92 PHE A N 1
ATOM 754 C CA . PHE A 1 92 ? -2.430 -1.741 12.019 1.00 98.69 92 PHE A CA 1
ATOM 755 C C . PHE A 1 92 ? -2.660 -0.891 10.764 1.00 98.69 92 PHE A C 1
ATOM 757 O O . PHE A 1 92 ? -1.839 -0.893 9.851 1.00 98.69 92 PHE A O 1
ATOM 764 N N . CYS A 1 93 ? -3.704 -0.058 10.741 1.00 9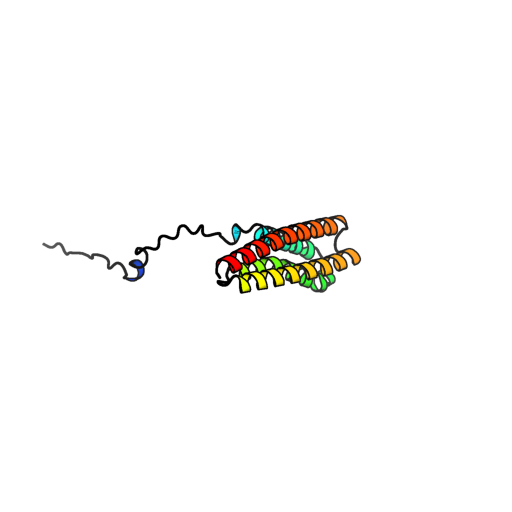8.69 93 CYS A N 1
ATOM 765 C CA . CYS A 1 93 ? -3.883 0.902 9.649 1.00 98.69 93 CYS A CA 1
ATOM 766 C C . CYS A 1 93 ? -2.721 1.914 9.556 1.00 98.69 93 CYS A C 1
ATOM 768 O O . CYS A 1 93 ? -2.421 2.408 8.471 1.00 98.69 93 CYS A O 1
ATOM 770 N N . LEU A 1 94 ? -2.063 2.254 10.671 1.00 98.62 94 LEU A N 1
ATOM 771 C CA . LEU A 1 94 ? -0.864 3.100 10.657 1.00 98.62 94 LEU A CA 1
ATOM 772 C C . LEU A 1 94 ? 0.365 2.344 10.136 1.00 98.62 94 LEU A C 1
ATOM 774 O O . LEU A 1 94 ? 1.166 2.957 9.434 1.00 98.62 94 LEU A O 1
ATOM 778 N N . TYR A 1 95 ? 0.491 1.042 10.406 1.00 98.81 95 TYR A N 1
ATOM 779 C CA . TYR A 1 95 ? 1.513 0.206 9.768 1.00 98.81 95 TYR A CA 1
ATOM 780 C C . TYR A 1 95 ? 1.308 0.124 8.256 1.00 98.81 95 TYR A C 1
ATOM 782 O O . TYR A 1 95 ? 2.253 0.387 7.520 1.00 98.81 95 TYR A O 1
ATOM 790 N N . ALA A 1 96 ? 0.067 -0.058 7.788 1.00 98.75 96 ALA A N 1
ATOM 791 C CA . ALA A 1 96 ? -0.254 0.014 6.361 1.00 98.75 96 ALA A CA 1
ATOM 792 C C . ALA A 1 96 ? 0.196 1.352 5.739 1.00 98.75 96 ALA A C 1
ATOM 794 O O . ALA A 1 96 ? 0.811 1.368 4.677 1.00 98.75 96 ALA A O 1
ATOM 795 N N . ARG A 1 97 ? -0.021 2.489 6.425 1.00 98.44 97 ARG A N 1
ATOM 796 C CA . ARG A 1 97 ? 0.500 3.799 5.978 1.00 98.44 97 ARG A CA 1
ATOM 797 C C . ARG A 1 97 ? 2.029 3.849 5.922 1.00 98.44 97 ARG A C 1
ATOM 799 O O . ARG A 1 97 ? 2.564 4.538 5.056 1.00 98.44 97 ARG A O 1
ATOM 806 N N . GLY A 1 98 ? 2.717 3.165 6.834 1.00 98.75 98 GLY A N 1
ATOM 807 C CA . GLY A 1 98 ? 4.169 2.988 6.794 1.00 98.75 98 GLY A CA 1
ATOM 808 C C . GLY A 1 98 ? 4.605 2.281 5.511 1.00 98.75 98 GLY A C 1
ATOM 809 O O . GLY A 1 98 ? 5.381 2.849 4.742 1.00 98.75 98 GLY A O 1
ATOM 810 N N . SER A 1 99 ? 4.006 1.127 5.211 1.00 98.88 99 SER A N 1
ATOM 811 C CA . SER A 1 99 ? 4.294 0.347 4.000 1.00 98.88 99 SER A CA 1
ATOM 812 C C . SER A 1 99 ? 4.008 1.133 2.709 1.00 98.88 99 SER A C 1
ATOM 814 O O . SER A 1 99 ? 4.760 1.047 1.739 1.00 98.88 99 SER A O 1
ATOM 816 N N . MET A 1 100 ? 3.000 2.016 2.702 1.00 98.62 100 MET A N 1
ATOM 817 C CA . MET A 1 100 ? 2.766 2.938 1.577 1.00 98.62 100 MET A CA 1
ATOM 818 C C . MET A 1 100 ? 3.929 3.915 1.337 1.00 98.62 100 MET A C 1
ATOM 820 O O . MET A 1 100 ? 4.240 4.249 0.190 1.00 98.62 100 MET A O 1
ATOM 824 N N . MET A 1 101 ? 4.570 4.414 2.401 1.00 98.56 101 MET A N 1
ATOM 825 C CA . MET A 1 101 ? 5.733 5.303 2.268 1.00 98.56 101 MET A CA 1
ATOM 826 C C . MET A 1 101 ? 6.952 4.544 1.743 1.00 98.56 101 MET A C 1
ATOM 828 O O . MET A 1 101 ? 7.709 5.083 0.930 1.00 98.56 101 MET A O 1
ATOM 832 N N . GLU A 1 102 ? 7.107 3.284 2.143 1.00 98.75 102 GLU A N 1
ATOM 833 C CA . GLU A 1 102 ? 8.124 2.392 1.591 1.00 98.75 102 GLU A CA 1
ATOM 834 C C . GLU A 1 102 ? 7.887 2.126 0.102 1.00 98.75 102 GLU A C 1
ATOM 836 O O . GLU A 1 102 ? 8.813 2.311 -0.693 1.00 98.75 102 GLU A O 1
ATOM 841 N N . CYS A 1 103 ? 6.645 1.831 -0.306 1.00 98.75 103 CYS A N 1
ATOM 842 C CA . CYS A 1 103 ? 6.269 1.703 -1.717 1.00 98.75 103 CYS A CA 1
ATOM 843 C C . CYS A 1 103 ? 6.671 2.946 -2.512 1.00 98.75 103 CYS A C 1
ATOM 845 O O . CYS A 1 103 ? 7.381 2.847 -3.511 1.00 98.75 103 CYS A O 1
ATOM 847 N N . ARG A 1 104 ? 6.306 4.145 -2.038 1.00 98.75 104 ARG A N 1
ATOM 848 C CA . ARG A 1 104 ? 6.675 5.411 -2.692 1.00 98.75 104 ARG A CA 1
ATOM 849 C C . ARG A 1 104 ? 8.195 5.562 -2.853 1.00 98.75 104 ARG A C 1
ATOM 851 O O . ARG A 1 104 ? 8.663 6.011 -3.902 1.00 98.75 104 ARG A O 1
ATOM 858 N N . ASN A 1 105 ? 8.975 5.193 -1.836 1.00 98.75 105 ASN A N 1
ATOM 859 C CA . ASN A 1 105 ? 10.439 5.221 -1.890 1.00 98.75 105 ASN A CA 1
ATOM 860 C C . ASN A 1 105 ? 10.996 4.243 -2.940 1.00 98.75 105 ASN A C 1
ATOM 862 O O . ASN A 1 105 ? 11.866 4.614 -3.735 1.00 98.75 105 ASN A O 1
ATOM 866 N N . TRP A 1 106 ? 10.487 3.011 -2.976 1.00 98.81 106 TRP A N 1
ATOM 867 C CA . TRP A 1 106 ? 10.931 1.997 -3.931 1.00 98.81 106 TRP A CA 1
ATOM 868 C C . TRP A 1 106 ? 10.495 2.301 -5.366 1.00 98.81 106 TRP A C 1
ATOM 870 O O . TRP A 1 106 ? 11.305 2.153 -6.283 1.00 98.81 106 TRP A O 1
ATOM 880 N N . LEU A 1 107 ? 9.293 2.838 -5.574 1.00 98.88 107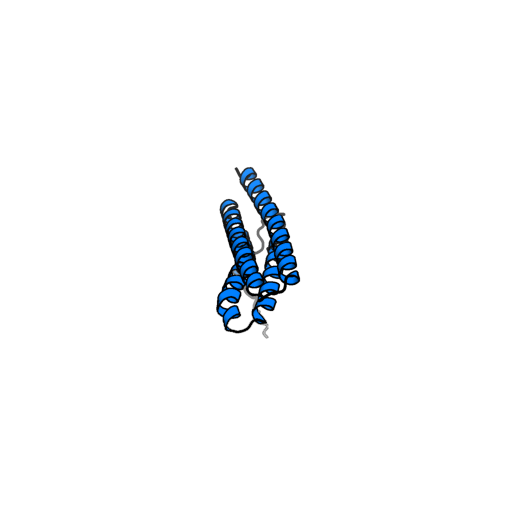 LEU A N 1
ATOM 881 C CA . LEU A 1 107 ? 8.829 3.324 -6.876 1.00 98.88 107 LEU A CA 1
ATOM 882 C C . LEU A 1 107 ? 9.711 4.459 -7.403 1.00 98.88 107 LEU A C 1
ATOM 884 O O . LEU A 1 107 ? 10.119 4.439 -8.564 1.00 98.88 107 LEU A O 1
ATOM 888 N N . LEU A 1 108 ? 10.097 5.414 -6.548 1.00 98.81 108 LEU A N 1
ATOM 889 C CA . LEU A 1 108 ? 11.004 6.494 -6.947 1.00 98.81 108 LEU A CA 1
ATOM 890 C C . LEU A 1 108 ? 12.379 5.956 -7.374 1.00 98.81 108 LEU A C 1
ATOM 892 O O . LEU A 1 108 ? 12.945 6.412 -8.370 1.00 98.81 108 LEU A O 1
ATOM 896 N N . LYS A 1 109 ? 12.925 4.976 -6.642 1.00 98.75 109 LYS A N 1
ATOM 897 C CA . LYS A 1 109 ? 14.179 4.304 -7.023 1.00 98.75 109 LYS A CA 1
ATOM 898 C C . LYS A 1 109 ? 14.028 3.550 -8.344 1.00 98.75 109 LYS A C 1
ATOM 900 O O . LYS A 1 109 ? 14.929 3.631 -9.176 1.00 98.75 109 LYS A O 1
ATOM 905 N N . SER A 1 110 ? 12.903 2.870 -8.543 1.00 98.69 110 SER A N 1
ATOM 906 C CA . SER A 1 110 ? 12.600 2.107 -9.759 1.00 98.69 110 SER A CA 1
ATOM 907 C C . SER A 1 110 ? 12.519 3.019 -10.982 1.00 98.69 110 SER A C 1
ATOM 909 O O . SER A 1 110 ? 13.205 2.763 -11.969 1.00 98.69 110 SER A O 1
ATOM 911 N N . LYS A 1 111 ? 11.824 4.162 -10.874 1.00 98.69 111 LYS A N 1
ATOM 912 C CA . LYS A 1 111 ? 11.802 5.215 -11.905 1.00 98.69 111 LYS A CA 1
ATOM 913 C C . LYS A 1 111 ? 13.204 5.736 -12.217 1.00 98.69 111 LYS A C 1
ATOM 915 O O . LYS A 1 111 ? 13.616 5.765 -13.373 1.00 98.69 111 LYS A O 1
ATOM 920 N N . ARG A 1 112 ? 13.980 6.114 -11.192 1.00 98.56 112 ARG A N 1
ATOM 921 C CA . ARG A 1 112 ? 15.353 6.638 -11.370 1.00 98.56 112 ARG A CA 1
ATOM 922 C C . ARG A 1 112 ? 16.291 5.638 -12.047 1.00 98.56 112 ARG A C 1
ATOM 924 O O . ARG A 1 112 ? 17.206 6.046 -12.752 1.00 98.56 112 ARG A O 1
ATOM 931 N N . ARG A 1 113 ? 16.061 4.343 -11.832 1.00 98.38 113 ARG A N 1
ATOM 932 C CA . ARG A 1 113 ? 16.825 3.240 -12.431 1.00 98.38 113 ARG A CA 1
ATOM 933 C C . ARG A 1 113 ? 16.230 2.735 -13.745 1.00 98.38 113 ARG A C 1
ATOM 935 O O . ARG A 1 113 ? 16.760 1.775 -14.287 1.00 98.38 113 ARG A O 1
ATOM 942 N N . ARG A 1 114 ? 15.174 3.383 -14.254 1.00 98.38 114 ARG A N 1
ATOM 943 C CA . ARG A 1 114 ? 14.479 3.025 -15.500 1.00 98.38 114 ARG A CA 1
ATOM 944 C C . ARG A 1 114 ? 13.947 1.583 -15.500 1.00 98.38 114 ARG A C 1
ATOM 946 O O . ARG A 1 114 ? 13.939 0.933 -16.535 1.00 98.38 114 ARG A O 1
ATOM 953 N N . LEU A 1 115 ? 13.526 1.091 -14.332 1.00 98.62 115 LEU A N 1
ATOM 954 C CA . LEU A 1 115 ? 12.874 -0.220 -14.173 1.00 98.62 115 LEU A CA 1
ATOM 955 C C . LEU A 1 115 ? 11.366 -0.159 -14.451 1.00 98.62 115 LEU A C 1
ATOM 957 O O . LEU A 1 115 ? 10.738 -1.183 -14.687 1.00 98.62 115 LEU A O 1
ATOM 961 N N . ILE A 1 116 ? 10.802 1.047 -14.405 1.00 98.69 116 ILE A N 1
ATOM 962 C CA . ILE A 1 116 ? 9.426 1.368 -14.785 1.00 98.69 116 ILE A CA 1
ATOM 963 C C . ILE A 1 116 ? 9.438 2.648 -15.614 1.00 98.69 116 ILE A C 1
ATOM 965 O O . ILE A 1 116 ? 10.334 3.492 -15.466 1.00 98.69 116 ILE A O 1
ATOM 969 N N . THR A 1 117 ? 8.438 2.793 -16.470 1.00 98.69 117 THR A N 1
ATOM 970 C CA . THR A 1 117 ? 8.198 4.004 -17.256 1.00 98.69 117 THR A CA 1
ATOM 971 C C . THR A 1 117 ? 7.716 5.162 -16.376 1.00 98.69 117 THR A C 1
ATOM 973 O O . THR A 1 117 ? 7.364 4.993 -15.204 1.00 98.69 117 THR A O 1
ATOM 976 N N . ILE A 1 118 ? 7.726 6.375 -16.935 1.00 98.44 118 ILE A N 1
ATOM 977 C CA . ILE A 1 118 ? 7.177 7.556 -16.256 1.00 98.44 118 ILE A CA 1
ATOM 978 C C . ILE A 1 118 ? 5.668 7.382 -16.051 1.00 98.44 118 ILE A C 1
ATOM 980 O O . ILE A 1 118 ? 5.199 7.613 -14.941 1.00 98.44 118 ILE A O 1
ATOM 984 N N . ASP A 1 119 ? 4.962 6.882 -17.065 1.00 98.62 119 ASP A N 1
ATOM 985 C CA . ASP A 1 119 ? 3.515 6.662 -17.019 1.00 98.62 119 ASP A CA 1
ATOM 986 C C . ASP A 1 119 ? 3.128 5.586 -15.993 1.00 98.62 119 ASP A C 1
ATOM 988 O O . ASP A 1 119 ? 2.203 5.788 -15.205 1.00 98.62 119 ASP A O 1
ATOM 992 N N . GLU A 1 120 ? 3.866 4.468 -15.928 1.00 98.62 120 GLU A N 1
ATOM 993 C CA . GLU A 1 120 ? 3.674 3.462 -14.871 1.00 98.62 120 GLU A CA 1
ATOM 994 C C . GLU A 1 120 ? 3.894 4.073 -13.487 1.00 98.62 120 GLU A C 1
ATOM 996 O O . GLU A 1 120 ? 3.084 3.861 -12.588 1.00 98.62 120 GLU A O 1
ATOM 1001 N N . TYR A 1 121 ? 4.963 4.855 -13.305 1.00 98.81 121 TYR A N 1
ATOM 1002 C CA . TYR A 1 121 ? 5.223 5.512 -12.027 1.00 98.81 121 TYR A CA 1
ATOM 1003 C C . TYR A 1 121 ? 4.100 6.477 -11.636 1.00 98.81 121 TYR A C 1
ATOM 1005 O O . TYR A 1 121 ? 3.624 6.414 -10.505 1.00 98.81 121 TYR A O 1
ATOM 1013 N N . ASP A 1 122 ? 3.680 7.364 -12.538 1.00 98.69 122 ASP A N 1
ATOM 1014 C CA . ASP A 1 122 ? 2.663 8.374 -12.240 1.00 98.69 122 ASP A CA 1
ATOM 1015 C C . ASP A 1 122 ? 1.309 7.707 -11.936 1.00 98.69 122 ASP A C 1
ATOM 1017 O O . ASP A 1 122 ? 0.658 8.059 -10.950 1.00 98.69 122 ASP A O 1
ATOM 1021 N N . SER A 1 123 ? 0.954 6.656 -12.684 1.00 98.75 123 SER A N 1
ATOM 1022 C CA . SER A 1 123 ? -0.240 5.840 -12.435 1.00 98.75 123 SER A CA 1
ATOM 1023 C C . SER A 1 123 ? -0.201 5.116 -11.079 1.00 98.75 123 SER A C 1
ATOM 1025 O O . SER A 1 123 ? -1.176 5.152 -10.333 1.00 98.75 123 SER A O 1
ATOM 1027 N N . LEU A 1 124 ? 0.926 4.502 -10.700 1.00 98.81 124 LEU A N 1
ATOM 1028 C CA . LEU A 1 124 ? 1.073 3.837 -9.394 1.00 98.81 124 LEU A CA 1
ATOM 1029 C C . LEU A 1 124 ? 1.047 4.839 -8.229 1.00 98.81 124 LEU A C 1
ATOM 1031 O O . LEU A 1 124 ? 0.546 4.543 -7.143 1.00 98.81 124 LEU A O 1
ATOM 1035 N N . MET A 1 125 ? 1.586 6.042 -8.438 1.00 98.75 125 MET A N 1
ATOM 1036 C CA . MET A 1 125 ? 1.534 7.116 -7.446 1.00 98.75 125 MET A CA 1
ATOM 1037 C C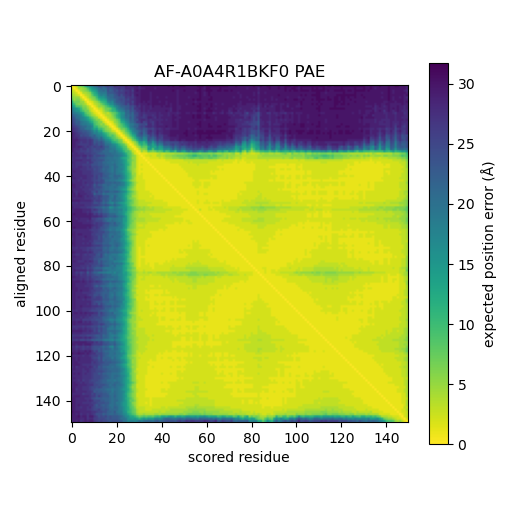 . MET A 1 125 ? 0.111 7.648 -7.238 1.00 98.75 125 MET A C 1
ATOM 1039 O O . MET A 1 125 ? -0.229 8.035 -6.117 1.00 98.75 125 MET A O 1
ATOM 1043 N N . GLU A 1 126 ? -0.710 7.660 -8.287 1.00 98.69 126 GLU A N 1
ATOM 1044 C CA . GLU A 1 126 ? -2.138 7.968 -8.206 1.00 98.69 126 GLU A CA 1
ATOM 1045 C C . GLU A 1 126 ? -2.907 6.893 -7.426 1.00 98.69 126 GLU A C 1
ATOM 1047 O O . GLU A 1 126 ? -3.616 7.233 -6.480 1.00 98.69 126 GLU A O 1
ATOM 1052 N N . GLU A 1 127 ? -2.668 5.608 -7.697 1.00 98.69 127 GLU A N 1
ATOM 1053 C CA . GLU A 1 127 ? -3.274 4.514 -6.921 1.00 98.69 127 GLU A CA 1
ATOM 1054 C C . GLU A 1 127 ? -2.918 4.594 -5.427 1.00 98.69 127 GLU A C 1
ATOM 1056 O O . GLU A 1 127 ? -3.796 4.508 -4.564 1.00 98.69 127 GLU A O 1
ATOM 1061 N N . LEU A 1 128 ? -1.647 4.855 -5.088 1.00 98.56 128 LEU A N 1
ATOM 1062 C CA . LEU A 1 128 ? -1.239 5.077 -3.694 1.00 98.56 128 LEU A CA 1
ATOM 1063 C C . LEU A 1 128 ? -1.934 6.292 -3.065 1.00 98.56 128 LEU A C 1
ATOM 1065 O O . LEU A 1 128 ? -2.249 6.274 -1.872 1.00 98.56 128 LEU A O 1
ATOM 1069 N N . ARG A 1 129 ? -2.174 7.364 -3.827 1.00 98.50 129 ARG A N 1
ATOM 1070 C CA . ARG A 1 129 ? -2.896 8.547 -3.334 1.00 98.50 129 ARG A CA 1
ATOM 1071 C C . ARG A 1 129 ? -4.345 8.195 -2.994 1.00 98.50 129 ARG A C 1
ATOM 1073 O O . ARG A 1 129 ? -4.833 8.619 -1.942 1.00 98.50 129 ARG A O 1
ATOM 1080 N N . ASP A 1 130 ? -4.993 7.393 -3.827 1.00 98.44 130 ASP A N 1
ATOM 1081 C CA . ASP A 1 130 ? -6.379 6.972 -3.629 1.00 98.44 130 ASP A CA 1
ATOM 1082 C C . ASP A 1 130 ? -6.507 6.027 -2.428 1.00 98.44 130 ASP A C 1
ATOM 1084 O O . ASP A 1 130 ? -7.325 6.272 -1.531 1.00 98.44 130 ASP A O 1
ATOM 1088 N N . ILE A 1 131 ? -5.616 5.032 -2.321 1.00 98.69 131 ILE A N 1
ATOM 1089 C CA . ILE A 1 131 ? -5.512 4.158 -1.141 1.00 98.69 131 ILE A CA 1
ATOM 1090 C C . ILE A 1 131 ? -5.316 5.001 0.124 1.00 98.69 131 ILE A C 1
ATOM 1092 O O . ILE A 1 131 ? -5.980 4.766 1.133 1.00 98.69 131 ILE A O 1
ATOM 1096 N N . HIS A 1 132 ? -4.463 6.030 0.083 1.00 98.56 132 HIS A N 1
ATOM 1097 C CA . HIS A 1 132 ? -4.186 6.874 1.249 1.00 98.56 132 HIS A CA 1
ATOM 1098 C C . HIS A 1 132 ? -5.436 7.640 1.694 1.00 98.56 132 HIS A C 1
ATOM 1100 O O . HIS A 1 132 ? -5.721 7.728 2.894 1.00 98.56 132 HIS A O 1
ATOM 1106 N N . GLY A 1 133 ? -6.204 8.172 0.738 1.00 98.44 133 GLY A N 1
ATOM 1107 C CA . GLY A 1 133 ? -7.481 8.830 1.002 1.00 98.44 133 GLY A CA 1
ATOM 1108 C C . GLY A 1 133 ? -8.476 7.889 1.684 1.00 98.44 133 GLY A C 1
ATOM 1109 O O . GLY A 1 133 ? -9.015 8.216 2.747 1.00 98.44 133 GLY A O 1
ATOM 1110 N N . LYS A 1 134 ? -8.665 6.688 1.126 1.00 98.50 134 LYS A N 1
ATOM 1111 C CA . LYS A 1 134 ? -9.591 5.679 1.666 1.00 98.50 134 LYS A CA 1
ATOM 1112 C C . LYS A 1 134 ? -9.148 5.157 3.034 1.00 98.50 134 LYS A C 1
ATOM 1114 O O . LYS A 1 134 ? -9.971 5.055 3.945 1.00 98.50 134 LYS A O 1
ATOM 1119 N N . LEU A 1 135 ? -7.848 4.935 3.230 1.00 98.44 135 LEU A N 1
ATOM 1120 C CA . LEU A 1 135 ? -7.271 4.503 4.504 1.00 98.44 135 LEU A CA 1
ATOM 1121 C C . LEU A 1 135 ? -7.468 5.550 5.602 1.00 98.44 135 LEU A C 1
ATOM 1123 O O . LEU A 1 135 ? -7.876 5.218 6.715 1.00 98.44 135 LEU A O 1
ATOM 1127 N N . ASN A 1 136 ? -7.259 6.831 5.293 1.00 98.12 136 ASN A N 1
ATOM 1128 C CA . ASN A 1 136 ? -7.524 7.913 6.242 1.00 98.12 136 ASN A CA 1
ATOM 1129 C C . ASN A 1 136 ? -9.015 8.044 6.578 1.00 98.12 136 ASN A C 1
ATOM 1131 O O . ASN A 1 136 ? -9.364 8.287 7.741 1.00 98.12 136 ASN A O 1
ATOM 1135 N N . GLY A 1 137 ? -9.896 7.844 5.595 1.00 98.19 137 GLY A N 1
ATOM 1136 C CA . GLY A 1 137 ? -11.339 7.752 5.818 1.00 98.19 137 GLY A CA 1
ATOM 1137 C C . GLY A 1 137 ? -11.697 6.617 6.781 1.00 98.19 137 GLY A C 1
ATOM 1138 O O . GLY A 1 137 ? -12.419 6.833 7.761 1.00 98.19 137 GLY A O 1
ATOM 1139 N N . TYR A 1 138 ? -11.117 5.433 6.572 1.00 97.88 138 TYR A N 1
ATOM 1140 C CA . TYR A 1 138 ? -11.321 4.273 7.436 1.00 97.88 138 TYR A CA 1
ATOM 1141 C C . TYR A 1 138 ? -10.804 4.511 8.864 1.00 97.88 138 TYR A C 1
ATOM 1143 O O . TYR A 1 138 ? -11.566 4.377 9.824 1.00 97.88 138 TYR A O 1
ATOM 1151 N N . ILE A 1 139 ? -9.569 4.998 9.028 1.00 98.00 139 ILE A N 1
ATOM 1152 C CA . ILE A 1 139 ? -9.005 5.375 10.338 1.00 98.00 139 ILE A CA 1
ATOM 1153 C C . ILE A 1 139 ? -9.909 6.385 11.061 1.00 98.00 139 ILE A C 1
ATOM 1155 O O . ILE A 1 139 ? -10.122 6.286 12.272 1.00 98.00 139 ILE A O 1
ATOM 1159 N N . SER A 1 140 ? -10.462 7.360 10.337 1.00 98.06 140 SER A N 1
ATOM 1160 C CA . SER A 1 140 ? -11.364 8.367 10.910 1.00 98.06 140 SER A CA 1
ATOM 1161 C C . SER A 1 140 ? -12.673 7.747 11.412 1.00 98.06 140 SER A C 1
ATOM 1163 O O . SER A 1 140 ? -13.129 8.087 12.509 1.00 98.06 140 SER A O 1
ATOM 1165 N N . LYS A 1 141 ? -13.243 6.785 10.669 1.00 96.62 141 LYS A N 1
ATOM 1166 C CA . LYS A 1 141 ? -14.401 5.984 11.106 1.00 96.62 141 LYS A CA 1
ATOM 1167 C C . LYS A 1 141 ? -14.084 5.218 12.395 1.00 96.62 141 LYS A C 1
ATOM 1169 O O . LYS A 1 141 ? -14.845 5.326 13.357 1.00 96.62 141 LYS A O 1
ATOM 1174 N N . LEU A 1 142 ? -12.944 4.527 12.454 1.00 96.12 142 LEU A N 1
ATOM 1175 C CA . LEU A 1 142 ? -12.512 3.772 13.637 1.00 96.12 142 LEU A CA 1
ATOM 1176 C C . LEU A 1 142 ? -12.320 4.671 14.866 1.00 96.12 142 LEU A C 1
ATOM 1178 O O . LEU A 1 142 ? -12.809 4.360 15.951 1.00 96.12 142 LEU A O 1
ATOM 1182 N N . LYS A 1 143 ? -11.673 5.833 14.701 1.00 96.75 143 LYS A N 1
ATOM 1183 C CA . LYS A 1 143 ? -11.496 6.819 15.783 1.00 96.75 143 LYS A CA 1
ATOM 1184 C C . LYS A 1 143 ? -12.829 7.330 16.324 1.00 96.75 143 LYS A C 1
ATOM 1186 O O . LYS A 1 143 ? -12.961 7.525 17.531 1.00 96.75 143 LYS A O 1
ATOM 1191 N N . ARG A 1 144 ? -13.817 7.552 15.453 1.00 96.69 144 ARG A N 1
ATOM 1192 C CA . ARG A 1 144 ? -15.168 7.955 15.865 1.00 96.69 144 ARG A CA 1
ATOM 1193 C C . ARG A 1 144 ? -15.857 6.852 16.671 1.00 96.69 144 ARG A C 1
ATOM 1195 O O . ARG A 1 144 ? -16.440 7.161 17.703 1.00 96.69 144 ARG A O 1
ATOM 1202 N N . ASN A 1 145 ? -15.743 5.593 16.252 1.00 93.88 145 ASN A N 1
ATOM 1203 C CA . ASN A 1 145 ? -16.316 4.461 16.985 1.00 93.88 145 ASN A CA 1
ATOM 1204 C C . ASN A 1 145 ? -15.648 4.265 18.355 1.00 93.88 145 ASN A C 1
ATOM 1206 O O . ASN A 1 145 ? -16.343 4.099 19.352 1.00 93.88 145 ASN A O 1
ATOM 1210 N N . LEU A 1 146 ? -14.320 4.408 18.435 1.00 93.81 146 LEU A N 1
ATOM 1211 C CA . LEU A 1 146 ? -13.580 4.373 19.701 1.00 93.81 146 LEU A CA 1
ATOM 1212 C C . LEU A 1 146 ? -14.053 5.439 20.703 1.00 93.81 146 LEU A C 1
ATOM 1214 O O . LEU A 1 146 ? -14.024 5.197 21.904 1.00 93.81 146 LEU A O 1
ATOM 1218 N N . ARG A 1 147 ? -14.462 6.623 20.228 1.00 93.00 147 ARG A N 1
ATOM 1219 C CA . ARG A 1 147 ? -14.999 7.693 21.088 1.00 93.00 147 ARG A CA 1
ATOM 1220 C C . ARG A 1 147 ? -16.423 7.414 21.568 1.00 93.00 147 ARG A C 1
ATOM 1222 O O . ARG A 1 147 ? -16.753 7.865 22.650 1.00 93.00 147 ARG A O 1
ATOM 1229 N N . LYS A 1 148 ? -17.239 6.715 20.770 1.00 87.06 148 LYS A N 1
ATOM 1230 C CA . LYS A 1 148 ? -18.625 6.349 21.116 1.00 87.06 148 LYS A CA 1
ATOM 1231 C C . LYS A 1 148 ? -18.720 5.182 22.101 1.00 87.06 148 LYS A C 1
ATOM 1233 O O . LYS A 1 148 ? -19.731 5.055 22.769 1.00 87.06 148 LYS A O 1
ATOM 1238 N N . GLY A 1 149 ? -17.708 4.314 22.130 1.00 72.69 149 GLY A N 1
ATOM 1239 C CA . GLY A 1 149 ? -17.616 3.195 23.074 1.00 72.69 149 GLY A CA 1
ATOM 1240 C C . GLY A 1 149 ? -16.943 3.547 24.406 1.00 72.69 149 GLY A C 1
ATOM 1241 O O . GLY A 1 149 ? -16.588 2.636 25.148 1.00 72.69 149 GLY A O 1
ATOM 1242 N N . LYS A 1 150 ? -16.694 4.836 24.664 1.00 54.47 150 LYS A N 1
ATOM 1243 C CA . LYS A 1 150 ? -16.375 5.369 25.992 1.00 54.47 150 LYS A CA 1
ATOM 1244 C C . LYS A 1 150 ? -17.651 5.905 26.615 1.00 54.47 150 LYS A C 1
ATOM 1246 O O . LYS A 1 150 ? -17.761 5.783 27.848 1.00 54.47 150 LYS A O 1
#

Solvent-accessible surface area (backbone atoms only — not comparable to full-atom values): 8458 Å² total; per-residue (Å²): 139,88,82,80,91,78,77,85,79,81,77,62,76,83,66,68,73,82,77,71,87,79,96,66,97,62,82,79,76,52,73,86,69,36,63,44,39,52,51,28,47,54,50,23,52,54,46,43,62,57,34,70,71,46,58,68,70,58,22,70,65,49,30,47,57,31,38,55,23,31,48,39,26,24,50,26,39,53,56,14,67,74,42,89,49,49,71,53,24,43,51,24,46,51,49,16,54,49,23,50,53,50,28,53,53,42,50,52,52,31,44,78,68,65,75,42,52,71,67,57,48,54,52,52,53,49,52,52,51,51,38,50,54,42,45,51,52,48,47,51,52,41,55,54,52,54,61,70,76,105

InterPro domains:
  IPR012657 23S rRNA-intervening sequence protein [PF05635] (33-137)
  IPR012657 23S rRNA-intervening sequence protein [PTHR38471] (32-147)
  IPR012657 23S rRNA-intervening sequence protein [TIGR02436] (36-143)
  IPR012657 23S rRNA-intervening sequence protein [cd16377] (35-142)
  IPR036583 23S rRNA-intervening sequence superfamily [G3DSA:1.20.1440.60] (24-146)
  IPR036583 23S rRNA-intervening sequence superfamily [SSF158446] (32-144)

pLDDT: mean 86.53, std 22.19, range [35.38, 98.88]

Nearest PDB structures (foldseek):
  2gsc-assembly1_D  TM=9.674E-01  e=2.084E-06  Xanthomonas campestris pv. campestris
  2rld-assembly1_B  TM=8.984E-01  e=2.285E-04  Bacteroides thetaiotaomicron VPI-5482
  2rld-assembly1_E  TM=8.951E-01  e=2.285E-04  Bacteroides thetaiotaomicron VPI-5482
  2rld-assembly1_D  TM=8.899E-01  e=7.395E-04  Bacteroides thetaiotaomicron VPI-5482
  3i9y-assembly1_A  TM=6.682E-01  e=5.253E-01  Vibrio parahaemolyticus

Sequence (150 aa):
MGKTLQSMGKIPWIFLLAKIGSQENGTMYFLDDLEVYQLAQKFSERIWEIVDRWESFPKWRIGSQLTEAADSISSNIAEGYGRYFFKQQILFCLYARGSMMECRNWLLKSKRRRLITIDEYDSLMEELRDIHGKLNGYISKLKRNLRKGK

Secondary structure (DSSP, 8-state):
------------GGGTTSSS----------GGG-HHHHHHHHHHHHHHHHHHTS-HHHIIIIIHHHHHHHHHHHHHHHHHHT-SSHHHHHHHHHHHHHHHHHHHHHHHHHHHTTSS-HHHHHHHHHHHHHHHHHHHHHHHHHHHHHHHT-